Protein AF-A0A124FDP2-F1 (afdb_monomer_lite)

pLDDT: mean 82.9, std 14.27, range [47.66, 98.19]

Secondary structure (DSSP, 8-state):
-EEEEEEE-HHHHHH-STTTTSSHHHHHHHHTT-HHHHT-TTEEEEEEEE---SS--THHHHHHHHHHHH--SEEEE-GGGSSTTS-TTHHHHHHHHHHHHS--EEE-SSS-HHHHTT-S---PPPTTPPPHHHHHHHHHHHHHHHHHTT-

Structure (mmCIF, N/CA/C/O backbone):
data_AF-A0A124FDP2-F1
#
_entry.id   AF-A0A124FDP2-F1
#
loop_
_atom_site.group_PDB
_atom_site.id
_atom_site.type_symbol
_atom_site.label_atom_id
_atom_site.label_alt_id
_atom_site.label_comp_id
_atom_site.label_asym_id
_atom_site.label_entity_id
_atom_site.label_seq_id
_atom_site.pdbx_PDB_ins_code
_atom_site.Cartn_x
_atom_site.Cartn_y
_atom_site.Cartn_z
_atom_site.occupancy
_atom_site.B_iso_or_equiv
_atom_site.auth_seq_id
_atom_site.auth_comp_id
_atom_site.auth_asym_id
_atom_site.auth_atom_id
_atom_site.pdbx_PDB_model_num
ATOM 1 N N . MET A 1 1 ? -9.794 2.229 16.788 1.00 84.44 1 MET A N 1
ATOM 2 C CA . MET A 1 1 ? -8.510 2.283 16.041 1.00 84.44 1 MET A CA 1
ATOM 3 C C . MET A 1 1 ? -8.443 1.194 14.978 1.00 84.44 1 MET A C 1
ATOM 5 O O . MET A 1 1 ? -8.452 0.016 15.314 1.00 84.44 1 MET A O 1
ATOM 9 N N . VAL A 1 2 ? -8.365 1.599 13.711 1.00 94.19 2 VAL A N 1
ATOM 10 C CA . VAL A 1 2 ? -8.352 0.717 12.534 1.00 94.19 2 VAL A CA 1
ATOM 11 C C . VAL A 1 2 ? -6.910 0.459 12.092 1.00 94.19 2 VAL A C 1
ATOM 13 O O . VAL A 1 2 ? -6.159 1.403 11.857 1.00 94.19 2 VAL A O 1
ATOM 16 N N . ARG A 1 3 ? -6.499 -0.804 11.960 1.00 97.56 3 ARG A N 1
ATOM 17 C CA . ARG A 1 3 ? -5.143 -1.182 11.525 1.00 97.56 3 ARG A CA 1
ATOM 18 C C . ARG A 1 3 ? -5.035 -1.216 10.000 1.00 97.56 3 ARG A C 1
ATOM 20 O O . ARG A 1 3 ? -5.696 -2.020 9.348 1.00 97.56 3 ARG A O 1
ATOM 27 N N . VAL A 1 4 ? -4.188 -0.365 9.429 1.00 97.75 4 VAL A N 1
ATOM 28 C CA . VAL A 1 4 ? -4.034 -0.206 7.977 1.00 97.75 4 VAL A CA 1
ATOM 29 C C . VAL A 1 4 ? -2.758 -0.880 7.483 1.00 97.75 4 VAL A C 1
ATOM 31 O O . VAL A 1 4 ? -1.663 -0.605 7.982 1.00 97.75 4 VAL A O 1
ATOM 34 N N . GLY A 1 5 ? -2.900 -1.732 6.471 1.00 97.69 5 GLY A N 1
ATOM 35 C CA . GLY A 1 5 ? -1.800 -2.326 5.723 1.00 97.69 5 GLY A CA 1
ATOM 36 C C . GLY A 1 5 ? -1.664 -1.680 4.351 1.00 97.69 5 GLY A C 1
ATOM 37 O O . GLY A 1 5 ? -2.603 -1.697 3.565 1.00 97.69 5 GLY A O 1
ATOM 38 N N . ILE A 1 6 ? -0.497 -1.126 4.033 1.00 96.19 6 ILE A N 1
ATOM 39 C CA . ILE A 1 6 ? -0.243 -0.481 2.743 1.00 96.19 6 ILE A CA 1
ATOM 40 C C . ILE A 1 6 ? 0.633 -1.374 1.865 1.00 96.19 6 ILE A C 1
ATOM 42 O O . ILE A 1 6 ? 1.726 -1.773 2.269 1.00 96.19 6 ILE A O 1
ATOM 46 N N . ILE A 1 7 ? 0.191 -1.603 0.628 1.00 94.44 7 ILE A N 1
ATOM 47 C CA . ILE A 1 7 ? 0.973 -2.288 -0.406 1.00 94.44 7 ILE A CA 1
ATOM 48 C C . ILE A 1 7 ? 1.380 -1.270 -1.474 1.00 94.44 7 ILE A C 1
ATOM 50 O O . ILE A 1 7 ? 0.537 -0.683 -2.154 1.00 94.44 7 ILE A O 1
ATOM 54 N N . GLY A 1 8 ? 2.685 -1.034 -1.614 1.00 91.19 8 GLY A N 1
ATOM 55 C CA . GLY A 1 8 ? 3.260 -0.094 -2.581 1.00 91.19 8 GLY A CA 1
ATOM 56 C C . GLY A 1 8 ? 3.791 -0.762 -3.846 1.00 91.19 8 GLY A C 1
ATOM 57 O O . GLY A 1 8 ? 4.152 -1.931 -3.841 1.00 91.19 8 GLY A O 1
ATOM 58 N N . CYS A 1 9 ? 3.912 -0.028 -4.952 1.00 88.56 9 CYS A N 1
ATOM 59 C CA . CYS A 1 9 ? 4.564 -0.550 -6.156 1.00 88.56 9 CYS A CA 1
ATOM 60 C C . CYS A 1 9 ? 6.059 -0.811 -5.901 1.00 88.56 9 CYS A C 1
ATOM 62 O O . CYS A 1 9 ? 6.786 0.119 -5.555 1.00 88.56 9 CYS A O 1
ATOM 64 N N . ARG A 1 10 ? 6.542 -2.042 -6.130 1.00 87.81 10 ARG A N 1
ATOM 65 C CA . ARG A 1 10 ? 7.960 -2.419 -5.945 1.00 87.81 10 ARG A CA 1
ATOM 66 C C . ARG A 1 10 ? 8.916 -1.562 -6.765 1.00 87.81 10 ARG A C 1
ATOM 68 O O . ARG A 1 10 ? 9.983 -1.190 -6.296 1.00 87.81 10 ARG A O 1
ATOM 75 N N . HIS A 1 11 ? 8.519 -1.246 -7.994 1.00 82.50 11 HIS A N 1
ATOM 76 C CA . HIS A 1 11 ? 9.325 -0.446 -8.907 1.00 82.50 11 HIS A CA 1
ATOM 77 C C . HIS A 1 11 ? 9.580 0.959 -8.350 1.00 82.50 11 HIS A C 1
ATOM 79 O O . HIS A 1 11 ? 10.721 1.412 -8.292 1.00 82.50 11 HIS A O 1
ATOM 85 N N . TYR A 1 12 ? 8.524 1.625 -7.879 1.00 79.50 12 TYR A N 1
ATOM 86 C CA . TYR A 1 12 ? 8.655 2.921 -7.218 1.00 79.50 12 TYR A CA 1
ATOM 87 C C . TYR A 1 12 ? 9.254 2.817 -5.828 1.00 79.50 12 TYR A C 1
ATOM 89 O O . TYR A 1 12 ? 9.852 3.775 -5.357 1.00 79.50 12 TYR A O 1
ATOM 97 N N . TRP A 1 13 ? 9.126 1.665 -5.175 1.00 80.81 13 TRP A N 1
ATOM 98 C CA . TRP A 1 13 ? 9.655 1.492 -3.837 1.00 80.81 13 TRP A CA 1
ATOM 99 C C . TRP A 1 13 ? 11.159 1.770 -3.788 1.00 80.81 13 TRP A C 1
ATOM 101 O O . TRP A 1 13 ? 11.611 2.568 -2.976 1.00 80.81 13 TRP A O 1
ATOM 111 N N . TYR A 1 14 ? 11.913 1.204 -4.732 1.00 77.50 14 TYR A N 1
ATOM 112 C CA . TYR A 1 14 ? 13.364 1.399 -4.812 1.00 77.50 14 TYR A CA 1
ATOM 113 C C . TYR A 1 14 ? 13.792 2.693 -5.512 1.00 77.50 14 TYR A C 1
ATOM 115 O O . TYR A 1 14 ? 14.923 3.134 -5.347 1.00 77.50 14 TYR A O 1
ATOM 123 N N . ARG A 1 15 ? 12.905 3.325 -6.288 1.00 71.62 15 ARG A N 1
ATOM 124 C CA . ARG A 1 15 ? 13.180 4.613 -6.954 1.00 71.62 15 ARG A CA 1
ATOM 125 C C . ARG A 1 15 ? 12.847 5.822 -6.079 1.00 71.62 15 ARG A C 1
ATOM 127 O O . ARG A 1 15 ? 13.065 6.957 -6.496 1.00 71.62 15 ARG A O 1
ATOM 134 N N . GLY A 1 16 ? 12.322 5.576 -4.881 1.00 63.44 16 GLY A N 1
ATOM 135 C CA . GLY A 1 16 ? 11.620 6.577 -4.105 1.00 63.44 16 GLY A CA 1
ATOM 136 C C . GLY A 1 16 ? 10.148 6.594 -4.446 1.00 63.44 16 GLY A C 1
ATOM 137 O O . GLY A 1 16 ? 9.782 6.714 -5.620 1.00 63.44 16 GLY A O 1
ATOM 138 N N . CYS A 1 17 ? 9.299 6.557 -3.412 1.00 64.06 17 CYS A N 1
ATOM 139 C CA . CYS A 1 17 ? 7.903 6.941 -3.583 1.00 64.06 17 CYS A CA 1
ATOM 140 C C . CYS A 1 17 ? 7.903 8.280 -4.334 1.00 64.06 17 CYS A C 1
ATOM 142 O O . CYS A 1 17 ? 8.713 9.152 -3.989 1.00 64.06 17 CYS A O 1
ATOM 144 N N . PRO A 1 18 ? 7.093 8.407 -5.394 1.00 58.00 18 PRO A N 1
ATOM 145 C CA . PRO A 1 18 ? 7.121 9.547 -6.290 1.00 58.00 18 PRO A CA 1
ATOM 146 C C . PRO A 1 18 ? 7.193 10.824 -5.462 1.00 58.00 18 PRO A C 1
ATOM 148 O O . PRO A 1 18 ? 6.291 11.075 -4.674 1.00 58.00 18 PRO A O 1
ATOM 151 N N . GLY A 1 19 ? 8.316 11.538 -5.561 1.00 51.72 19 GLY A N 1
ATOM 152 C CA . GLY A 1 19 ? 8.480 12.844 -4.941 1.00 51.72 19 GLY A CA 1
ATOM 153 C C . GLY A 1 19 ? 9.773 13.125 -4.190 1.00 51.72 19 GLY A C 1
ATOM 154 O O . GLY A 1 19 ? 10.266 14.237 -4.333 1.00 51.72 19 GLY A O 1
ATOM 155 N N . PHE A 1 20 ? 10.340 12.170 -3.442 1.00 52.84 20 PHE A N 1
ATOM 156 C CA . PHE A 1 20 ? 11.433 12.502 -2.504 1.00 52.84 20 PHE A CA 1
ATOM 157 C C . PHE A 1 20 ? 12.421 11.384 -2.147 1.00 52.84 20 PHE A C 1
ATOM 159 O O . PHE A 1 20 ? 13.112 11.499 -1.141 1.00 52.84 20 PHE A O 1
ATOM 166 N N . HIS A 1 21 ? 12.509 10.284 -2.902 1.00 55.00 21 HIS A N 1
ATOM 167 C CA . HIS A 1 21 ? 13.343 9.141 -2.475 1.00 55.00 21 HIS A CA 1
ATOM 168 C C . HIS A 1 21 ? 12.928 8.547 -1.105 1.00 55.00 21 HIS A C 1
ATOM 170 O O . HIS A 1 21 ? 13.677 7.783 -0.511 1.00 55.00 21 HIS A O 1
ATOM 176 N N . SER A 1 22 ? 11.717 8.853 -0.611 1.00 57.97 22 SER A N 1
ATOM 177 C CA . SER A 1 22 ? 11.214 8.443 0.708 1.00 57.97 22 SER A CA 1
ATOM 178 C C . SER A 1 22 ? 9.730 8.062 0.660 1.00 57.97 22 SER A C 1
ATOM 180 O O . SER A 1 22 ? 8.964 8.604 -0.133 1.00 57.97 22 SER A O 1
ATOM 182 N N . HIS A 1 23 ? 9.286 7.135 1.515 1.00 67.88 23 HIS A N 1
ATOM 183 C CA . HIS A 1 23 ? 7.895 6.647 1.565 1.00 67.88 23 HIS A CA 1
ATOM 184 C C . HIS A 1 23 ? 6.917 7.579 2.303 1.00 67.88 23 HIS A C 1
ATOM 186 O O . HIS A 1 23 ? 5.942 7.120 2.894 1.00 67.88 23 HIS A O 1
ATOM 192 N N . ILE A 1 24 ? 7.149 8.893 2.270 1.00 73.31 24 ILE A N 1
ATOM 193 C CA . ILE A 1 24 ? 6.467 9.842 3.159 1.00 73.31 24 ILE A CA 1
ATOM 194 C C . ILE A 1 24 ? 5.013 10.141 2.769 1.00 73.31 24 ILE A C 1
ATOM 196 O O . ILE A 1 24 ? 4.192 10.394 3.645 1.00 73.31 24 ILE A O 1
ATOM 200 N N . LEU A 1 25 ? 4.649 10.057 1.482 1.00 82.06 25 LEU A N 1
ATOM 201 C CA . LEU A 1 25 ? 3.326 10.499 1.012 1.00 82.06 25 LEU A CA 1
ATOM 202 C C . LEU A 1 25 ? 2.148 9.729 1.629 1.00 82.06 25 LEU A C 1
ATOM 204 O O . LEU A 1 25 ? 1.084 10.307 1.817 1.00 82.06 25 LEU A O 1
ATOM 208 N N . CYS A 1 26 ? 2.317 8.446 1.958 1.00 87.19 26 CYS A N 1
ATOM 209 C CA . CYS A 1 26 ? 1.264 7.664 2.612 1.00 87.19 26 CYS A CA 1
ATOM 210 C C . CYS A 1 26 ? 1.044 8.125 4.061 1.00 87.19 26 CYS A C 1
ATOM 212 O O . CYS A 1 26 ? -0.089 8.354 4.470 1.00 87.19 26 CYS A O 1
ATOM 214 N N . PHE A 1 27 ? 2.124 8.333 4.817 1.00 88.38 27 PHE A N 1
ATOM 215 C CA . PHE A 1 27 ? 2.043 8.852 6.185 1.00 88.38 27 PHE A CA 1
ATOM 216 C C . PHE A 1 27 ? 1.522 10.290 6.209 1.00 88.38 27 PHE A C 1
ATOM 218 O O . PHE A 1 27 ? 0.669 10.628 7.023 1.00 88.38 27 PHE A O 1
ATOM 225 N N . GLN A 1 28 ? 1.971 11.117 5.264 1.00 85.75 28 GLN A N 1
ATOM 226 C CA . GLN A 1 28 ? 1.488 12.483 5.094 1.00 85.75 28 GLN A CA 1
ATOM 227 C C . GLN A 1 28 ? 0.000 12.516 4.733 1.00 85.75 28 GLN A C 1
ATOM 229 O O . GLN A 1 28 ? -0.722 13.349 5.260 1.00 85.75 28 GLN A O 1
ATOM 234 N N . ALA A 1 29 ? -0.488 11.608 3.882 1.00 88.56 29 ALA A N 1
ATOM 235 C CA . ALA A 1 29 ? -1.914 11.512 3.573 1.00 88.56 29 ALA A CA 1
ATOM 236 C C . ALA A 1 29 ? -2.755 11.210 4.821 1.00 88.56 29 ALA A C 1
ATOM 238 O O . ALA A 1 29 ? -3.808 11.816 5.001 1.00 88.56 29 ALA A O 1
ATOM 239 N N . GLN A 1 30 ? -2.272 10.331 5.703 1.00 89.44 30 GLN A N 1
ATOM 240 C CA . GLN A 1 30 ? -2.927 10.077 6.983 1.00 89.44 30 GLN A CA 1
ATOM 241 C C . GLN A 1 30 ? -2.877 11.312 7.902 1.00 89.44 30 GLN A C 1
ATOM 243 O O . GLN A 1 30 ? -3.912 11.722 8.420 1.00 89.44 30 GLN A O 1
ATOM 248 N N . GLY A 1 31 ? -1.703 11.930 8.073 1.00 88.38 31 GLY A N 1
ATOM 249 C CA . GLY A 1 31 ? -1.522 13.092 8.953 1.00 88.38 31 GLY A CA 1
ATOM 250 C C . GLY A 1 31 ? -2.268 14.350 8.490 1.00 88.38 31 GLY A C 1
ATOM 251 O O . GLY A 1 31 ? -2.865 15.045 9.301 1.00 88.38 31 GLY A O 1
ATOM 252 N N . GLU A 1 32 ? -2.290 14.620 7.182 1.00 89.19 32 GLU A N 1
ATOM 253 C CA . GLU A 1 32 ? -3.023 15.744 6.579 1.00 89.19 32 GLU A CA 1
ATOM 254 C C . GLU A 1 32 ? -4.500 15.424 6.304 1.00 89.19 32 GLU A C 1
ATOM 256 O O . GLU A 1 32 ? -5.205 16.277 5.769 1.00 89.19 32 GLU A O 1
ATOM 261 N N . GLN A 1 33 ? -4.959 14.203 6.605 1.00 90.81 33 GLN A N 1
ATOM 262 C CA . GLN A 1 33 ? -6.312 13.723 6.303 1.00 90.81 33 GLN A CA 1
ATOM 263 C C . GLN A 1 33 ? -6.700 13.904 4.820 1.00 90.81 33 GLN A C 1
ATOM 265 O O . GLN A 1 33 ? -7.793 14.355 4.478 1.00 90.81 33 GLN A O 1
ATOM 270 N N . LYS A 1 34 ? -5.791 13.536 3.908 1.00 88.56 34 LYS A N 1
ATOM 271 C CA . LYS A 1 34 ? -5.971 13.648 2.450 1.00 88.56 34 LYS A CA 1
ATOM 272 C C . LYS A 1 34 ? -6.080 12.297 1.757 1.00 88.56 34 LYS A C 1
ATOM 274 O O . LYS A 1 34 ? -5.526 11.294 2.198 1.00 88.56 34 LYS A O 1
ATOM 279 N N . GLY A 1 35 ? -6.753 12.306 0.608 1.00 90.62 35 GLY A N 1
ATOM 280 C CA . GLY A 1 35 ? -6.929 11.118 -0.225 1.00 90.62 35 GLY A CA 1
ATOM 281 C C . GLY A 1 35 ? -7.810 10.048 0.427 1.00 90.62 35 GLY A C 1
ATOM 282 O O . GLY A 1 35 ? -8.462 10.313 1.439 1.00 90.62 35 GLY A O 1
ATOM 283 N N . PRO A 1 36 ? -7.862 8.835 -0.151 1.00 93.75 36 PRO A N 1
ATOM 284 C CA . PRO A 1 36 ? -8.626 7.729 0.423 1.00 93.75 36 PRO A CA 1
ATOM 285 C C . PRO A 1 36 ? -8.161 7.343 1.833 1.00 93.75 36 PRO A C 1
ATOM 287 O O . PRO A 1 36 ? -8.998 7.088 2.694 1.00 93.75 36 PRO A O 1
ATOM 290 N N . LEU A 1 37 ? -6.848 7.359 2.095 1.00 92.56 37 LEU A N 1
ATOM 291 C CA . LEU A 1 37 ? -6.296 6.986 3.400 1.00 92.56 37 LEU A CA 1
ATOM 292 C C . LEU A 1 37 ? -6.681 7.988 4.496 1.00 92.56 37 LEU A C 1
ATOM 294 O O . LEU A 1 37 ? -7.026 7.583 5.601 1.00 92.56 37 LEU A O 1
ATOM 298 N N . GLY A 1 38 ? -6.689 9.286 4.181 1.00 89.44 38 GLY A N 1
ATOM 299 C CA . GLY A 1 38 ? -7.082 10.338 5.118 1.00 89.44 38 GLY A CA 1
ATOM 300 C C . GLY A 1 38 ? -8.549 10.296 5.561 1.00 89.44 38 GLY A C 1
ATOM 301 O O . GLY A 1 38 ? -8.900 10.925 6.555 1.00 89.44 38 GLY A O 1
ATOM 302 N N . ARG A 1 39 ? -9.411 9.534 4.869 1.00 89.88 39 ARG A N 1
ATOM 303 C CA . ARG A 1 39 ? -10.811 9.312 5.282 1.00 89.88 39 ARG A CA 1
ATOM 304 C C . ARG A 1 39 ? -10.926 8.367 6.483 1.00 89.88 39 ARG A C 1
ATOM 306 O O . ARG A 1 39 ? -11.956 8.363 7.153 1.00 89.88 39 ARG A O 1
ATOM 313 N N . LEU A 1 40 ? -9.878 7.599 6.787 1.00 90.69 40 LEU A N 1
ATOM 314 C CA . LEU A 1 40 ? -9.810 6.746 7.971 1.00 90.69 40 LEU A CA 1
ATOM 315 C C . LEU A 1 40 ? -9.358 7.570 9.187 1.00 90.69 40 LEU A C 1
ATOM 317 O O . LEU A 1 40 ? -8.182 7.562 9.543 1.00 90.69 40 LEU A O 1
ATOM 321 N N . ARG A 1 41 ? -10.294 8.275 9.841 1.00 77.44 41 ARG A N 1
ATOM 322 C CA . ARG A 1 41 ? -10.001 9.178 10.980 1.00 77.44 41 ARG A CA 1
ATOM 323 C C . ARG A 1 41 ? -9.243 8.520 12.144 1.00 77.44 41 ARG A C 1
ATOM 325 O O . ARG A 1 41 ? -8.473 9.196 12.813 1.00 77.44 41 ARG A O 1
ATOM 332 N N . GLU A 1 42 ? -9.412 7.214 12.350 1.00 86.94 42 GLU A N 1
ATOM 333 C CA . GLU A 1 42 ? -8.685 6.428 13.363 1.00 86.94 42 GLU A CA 1
ATOM 334 C C . GLU A 1 42 ? -7.779 5.343 12.755 1.00 86.94 42 GLU A C 1
ATOM 336 O O . GLU A 1 42 ? -7.486 4.326 13.396 1.00 86.94 42 GLU A O 1
ATOM 341 N N . GLY A 1 43 ? -7.390 5.510 11.490 1.00 90.31 43 GLY A N 1
ATOM 342 C CA . GLY A 1 43 ? -6.481 4.598 10.810 1.00 90.31 43 GLY A CA 1
ATOM 343 C C . GLY A 1 43 ? -5.068 4.714 11.374 1.00 90.31 43 GLY A C 1
ATOM 344 O O . GLY A 1 43 ? -4.535 5.811 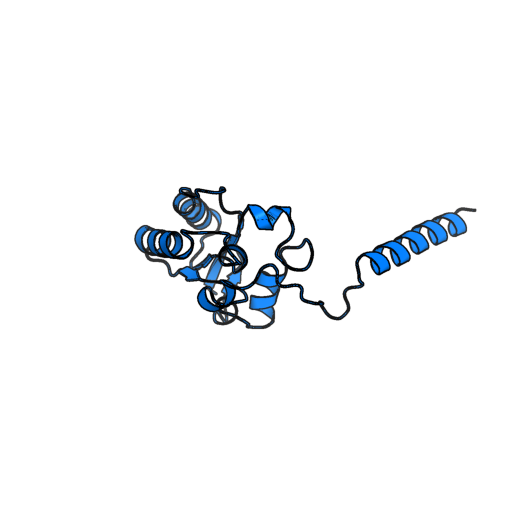11.497 1.00 90.31 43 GLY A O 1
ATOM 345 N N . ARG A 1 44 ? -4.432 3.589 11.693 1.00 94.44 44 ARG A N 1
ATOM 346 C CA . ARG A 1 44 ? -3.006 3.503 12.020 1.00 94.44 44 ARG A CA 1
ATOM 347 C C . ARG A 1 44 ? -2.328 2.601 11.004 1.00 94.44 44 ARG A C 1
ATOM 349 O O . ARG A 1 44 ? -2.665 1.424 10.929 1.00 94.44 44 ARG A O 1
ATOM 356 N N . ILE A 1 45 ? -1.354 3.125 10.263 1.00 95.12 45 ILE A N 1
ATOM 357 C CA . ILE A 1 45 ? -0.475 2.291 9.434 1.00 95.12 45 ILE A CA 1
ATOM 358 C C . ILE A 1 45 ? 0.312 1.360 10.360 1.00 95.12 45 ILE A C 1
ATOM 360 O O . ILE A 1 45 ? 1.143 1.817 11.144 1.00 95.12 45 ILE A O 1
ATOM 364 N N . VAL A 1 46 ? 0.023 0.062 10.284 1.00 97.06 46 VAL A N 1
ATOM 365 C CA . VAL A 1 46 ? 0.729 -0.988 11.039 1.00 97.06 46 VAL A CA 1
ATOM 366 C C . VAL A 1 46 ? 1.665 -1.802 10.156 1.00 97.06 46 VAL A C 1
ATOM 368 O O . VAL A 1 46 ? 2.561 -2.463 10.663 1.00 97.06 46 VAL A O 1
ATOM 371 N N . SER A 1 47 ? 1.476 -1.740 8.837 1.00 96.12 47 SER A N 1
ATOM 372 C CA . SER A 1 47 ? 2.295 -2.461 7.871 1.00 96.12 47 SER A CA 1
ATOM 373 C C . SER A 1 47 ? 2.410 -1.660 6.582 1.00 96.12 47 SER A C 1
ATOM 375 O O . SER A 1 47 ? 1.429 -1.094 6.096 1.00 96.12 47 SER A O 1
ATOM 377 N N . LEU A 1 48 ? 3.613 -1.596 6.024 1.00 94.06 48 LEU A N 1
ATOM 378 C CA . LEU A 1 48 ? 3.904 -0.930 4.760 1.00 94.06 48 LEU A CA 1
ATOM 379 C C . LEU A 1 48 ? 4.919 -1.790 4.011 1.00 94.06 48 LEU A C 1
ATOM 381 O O . LEU A 1 48 ? 6.057 -1.926 4.458 1.00 94.06 48 LEU A O 1
ATOM 385 N N . ARG A 1 49 ? 4.510 -2.388 2.891 1.00 93.44 49 ARG A N 1
ATOM 386 C CA . ARG A 1 49 ? 5.330 -3.370 2.171 1.00 93.44 49 ARG A CA 1
ATOM 387 C C . ARG A 1 49 ? 5.320 -3.136 0.659 1.00 93.44 49 ARG A C 1
ATOM 389 O O . ARG A 1 49 ? 4.312 -2.677 0.113 1.00 93.44 49 ARG A O 1
ATOM 396 N N . PRO A 1 50 ? 6.418 -3.444 -0.051 1.00 91.56 50 PRO A N 1
ATOM 397 C CA . PRO A 1 50 ? 6.410 -3.447 -1.504 1.00 91.56 50 PRO A CA 1
ATOM 398 C C . PRO A 1 50 ? 5.628 -4.653 -2.038 1.00 91.56 50 PRO A C 1
ATOM 400 O O . PRO A 1 50 ? 5.723 -5.761 -1.518 1.00 91.56 50 PRO A O 1
ATOM 403 N N . CYS A 1 51 ? 4.908 -4.444 -3.137 1.00 91.19 51 CYS A N 1
ATOM 404 C CA . CYS A 1 51 ? 4.334 -5.492 -3.971 1.00 91.19 51 CYS A CA 1
ATOM 405 C C . CYS A 1 51 ? 5.435 -6.502 -4.375 1.00 91.19 51 CYS A C 1
ATOM 407 O O . CYS A 1 51 ? 6.580 -6.096 -4.574 1.00 91.19 51 CYS A O 1
ATOM 409 N N . PRO A 1 52 ? 5.137 -7.798 -4.563 1.00 89.06 52 PRO A N 1
ATOM 410 C CA . PRO A 1 52 ? 6.153 -8.796 -4.924 1.00 89.06 52 PRO A CA 1
ATOM 411 C C . PRO A 1 52 ? 6.825 -8.595 -6.299 1.00 89.06 52 PRO A C 1
ATOM 413 O O . PRO A 1 52 ? 7.853 -9.213 -6.579 1.00 89.06 52 PRO A O 1
ATOM 416 N N . GLY A 1 53 ? 6.301 -7.707 -7.148 1.00 82.19 53 GLY A N 1
ATOM 417 C CA . GLY A 1 53 ? 6.815 -7.419 -8.494 1.00 82.19 53 GLY A CA 1
ATOM 418 C C . GLY A 1 53 ? 5.746 -7.612 -9.570 1.00 82.19 53 GLY A C 1
ATOM 419 O O . GLY A 1 53 ? 4.643 -8.042 -9.259 1.00 82.19 53 GLY A O 1
ATOM 420 N N . CYS A 1 54 ? 6.055 -7.269 -10.823 1.00 80.69 54 CYS A N 1
ATOM 421 C CA . CYS A 1 54 ? 5.175 -7.512 -11.972 1.0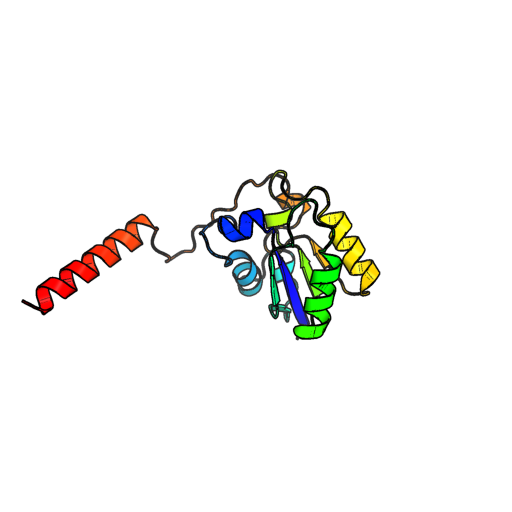0 80.69 54 CYS A CA 1
ATOM 422 C C . CYS A 1 54 ? 5.606 -8.791 -12.712 1.00 80.69 54 CYS A C 1
ATOM 424 O O . CYS A 1 54 ? 6.813 -8.984 -12.849 1.00 80.69 54 CYS A O 1
ATOM 426 N N . PRO A 1 55 ? 4.678 -9.626 -13.221 1.00 69.69 55 PRO A N 1
ATOM 427 C CA . PRO A 1 55 ? 3.218 -9.505 -13.188 1.00 69.69 55 PRO A CA 1
ATOM 428 C C . PRO A 1 55 ? 2.657 -10.026 -11.851 1.00 69.69 55 PRO A C 1
ATOM 430 O O . PRO A 1 55 ? 2.430 -11.219 -11.689 1.00 69.69 55 PRO A O 1
ATOM 433 N N . GLY A 1 56 ? 2.383 -9.124 -10.900 1.00 63.56 56 GLY A N 1
ATOM 434 C CA . GLY A 1 56 ? 2.138 -9.449 -9.491 1.00 63.56 56 GLY A CA 1
ATOM 435 C C . GLY A 1 56 ? 0.881 -10.262 -9.252 1.00 63.56 56 GLY A C 1
ATOM 436 O O . GLY A 1 56 ? -0.227 -9.754 -9.398 1.00 63.56 56 GLY A O 1
ATOM 437 N N . ASP A 1 57 ? 1.065 -11.533 -8.962 1.00 73.31 57 ASP A N 1
ATOM 438 C CA . ASP A 1 57 ? 0.065 -12.508 -8.539 1.00 73.31 57 ASP A CA 1
ATOM 439 C C . ASP A 1 57 ? 0.105 -12.700 -7.020 1.00 73.31 57 ASP A C 1
ATOM 441 O O . ASP A 1 57 ? -0.946 -12.792 -6.398 1.00 73.31 57 ASP A O 1
ATOM 445 N N . ARG A 1 58 ? 1.294 -12.587 -6.416 1.00 89.50 58 ARG A N 1
ATOM 446 C CA . ARG A 1 58 ? 1.519 -12.827 -4.983 1.00 89.50 58 ARG A CA 1
ATOM 447 C C . ARG A 1 58 ? 1.008 -11.753 -4.005 1.00 89.50 58 ARG A C 1
ATOM 449 O O . ARG A 1 58 ? 1.452 -11.672 -2.858 1.00 89.50 58 ARG A O 1
ATOM 456 N N . MET A 1 59 ? 0.160 -10.829 -4.465 1.00 92.75 59 MET A N 1
ATOM 457 C CA . MET A 1 59 ? -0.323 -9.726 -3.620 1.00 92.75 59 MET A CA 1
ATOM 458 C C . MET A 1 59 ? -1.332 -10.213 -2.572 1.00 92.75 59 MET A C 1
ATOM 460 O O . MET A 1 59 ? -1.401 -9.639 -1.489 1.00 92.75 59 MET A O 1
ATOM 464 N N . VAL A 1 60 ? -2.073 -11.282 -2.876 1.00 94.62 60 VAL A N 1
ATOM 465 C CA . VAL A 1 60 ? -3.025 -11.899 -1.943 1.00 94.62 60 VAL A CA 1
ATOM 466 C C . VAL A 1 60 ? -2.274 -12.596 -0.807 1.00 94.62 60 VAL A C 1
ATOM 468 O O . VAL A 1 60 ? -2.616 -12.417 0.354 1.00 94.62 60 VAL A O 1
ATOM 471 N N . GLU A 1 61 ? -1.188 -13.299 -1.111 1.00 95.81 61 GLU A N 1
ATOM 472 C CA . GLU A 1 61 ? -0.305 -13.955 -0.145 1.00 95.81 61 GLU A CA 1
ATOM 473 C C . GLU A 1 61 ? 0.425 -12.927 0.723 1.00 95.81 61 GLU A C 1
ATOM 475 O O . GLU A 1 61 ? 0.537 -13.100 1.935 1.00 95.81 61 GLU A O 1
ATOM 480 N N . LEU A 1 62 ? 0.871 -11.814 0.127 1.00 96.44 62 LEU A N 1
ATOM 481 C CA . LEU A 1 62 ? 1.412 -10.687 0.887 1.00 96.44 62 LEU A CA 1
ATOM 482 C C . LEU A 1 62 ? 0.366 -10.116 1.858 1.00 96.44 62 LEU A C 1
ATOM 484 O O . LEU A 1 62 ? 0.695 -9.839 3.010 1.00 96.44 62 LEU A O 1
ATOM 488 N N . ALA A 1 63 ? -0.882 -9.953 1.411 1.00 97.06 63 ALA A N 1
ATOM 489 C CA . ALA A 1 63 ? -1.977 -9.494 2.258 1.00 97.06 63 ALA A CA 1
ATOM 490 C C . ALA A 1 63 ? -2.302 -10.499 3.379 1.00 97.06 63 ALA A C 1
ATOM 492 O O . ALA A 1 63 ? -2.508 -10.074 4.514 1.00 97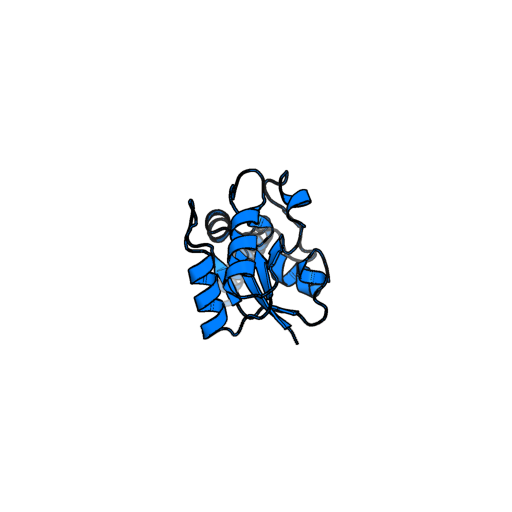.06 63 ALA A O 1
ATOM 493 N N . ALA A 1 64 ? -2.255 -11.808 3.105 1.00 97.75 64 ALA A N 1
ATOM 494 C CA . ALA A 1 64 ? -2.401 -12.854 4.119 1.00 97.75 64 ALA A CA 1
ATOM 495 C C . ALA A 1 64 ? -1.313 -12.755 5.201 1.00 97.75 64 ALA A C 1
ATOM 497 O O . ALA A 1 64 ? -1.618 -12.813 6.389 1.00 97.75 64 ALA A O 1
ATOM 498 N N . ASP A 1 65 ? -0.051 -12.549 4.810 1.00 98.06 65 ASP A N 1
ATOM 499 C CA . ASP A 1 65 ? 1.049 -12.397 5.769 1.00 98.06 65 ASP A CA 1
ATOM 500 C C . ASP A 1 65 ? 0.912 -11.115 6.608 1.00 98.06 65 ASP A C 1
ATOM 502 O O . ASP A 1 65 ? 1.116 -11.135 7.822 1.00 98.06 65 ASP A O 1
ATOM 506 N N . MET A 1 66 ? 0.499 -10.005 5.988 1.00 98.19 66 MET A N 1
ATOM 507 C CA . MET A 1 66 ? 0.203 -8.755 6.699 1.00 98.19 66 MET A CA 1
ATOM 508 C C . MET A 1 66 ? -0.975 -8.915 7.673 1.00 98.19 66 MET A C 1
ATOM 510 O O . MET A 1 66 ? -0.940 -8.372 8.776 1.00 98.19 66 MET A O 1
ATOM 514 N N . LEU A 1 67 ? -2.008 -9.673 7.301 1.00 97.69 67 LEU A N 1
ATOM 515 C CA . LEU A 1 67 ? -3.125 -10.000 8.184 1.00 97.69 67 LEU A CA 1
ATOM 516 C C . LEU A 1 67 ? -2.656 -10.844 9.376 1.00 97.69 67 LEU A C 1
ATOM 518 O O . LEU A 1 67 ? -2.955 -10.500 10.515 1.00 97.69 67 LEU A O 1
ATOM 522 N N . ALA A 1 68 ? -1.881 -11.901 9.128 1.00 97.81 68 ALA A N 1
ATOM 523 C CA . ALA A 1 68 ? -1.431 -12.828 10.162 1.00 97.81 68 ALA A CA 1
ATOM 524 C C . ALA A 1 68 ? -0.434 -12.204 11.154 1.00 97.81 68 ALA A C 1
ATOM 526 O O . ALA A 1 68 ? -0.485 -12.501 12.345 1.00 97.81 68 ALA A O 1
ATOM 527 N N . ARG A 1 69 ? 0.484 -11.352 10.678 1.00 97.62 69 ARG A N 1
ATOM 528 C CA . ARG A 1 69 ? 1.564 -10.787 11.510 1.00 97.62 69 ARG A CA 1
ATOM 529 C C . ARG A 1 69 ? 1.231 -9.423 12.092 1.00 97.62 69 ARG A C 1
ATOM 531 O O . ARG A 1 69 ? 1.547 -9.151 13.248 1.00 97.62 69 ARG A O 1
ATOM 538 N N . ASP A 1 70 ? 0.599 -8.574 11.288 1.00 97.88 70 ASP A N 1
ATOM 539 C CA . ASP A 1 70 ? 0.402 -7.161 11.614 1.00 97.88 70 ASP A CA 1
ATOM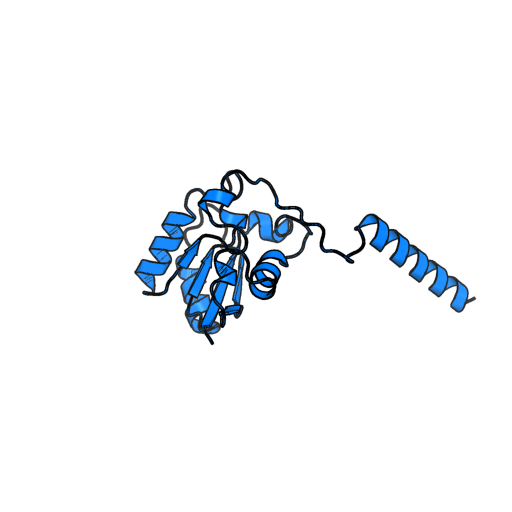 540 C C . ASP A 1 70 ? -1.061 -6.868 12.021 1.00 97.88 70 ASP A C 1
ATOM 542 O O . ASP A 1 70 ? -1.377 -5.778 12.515 1.00 97.88 70 ASP A O 1
ATOM 546 N N . TYR A 1 71 ? -1.951 -7.867 11.903 1.00 97.25 71 TYR A N 1
ATOM 547 C CA . TYR A 1 71 ? -3.385 -7.800 12.213 1.00 97.25 71 TYR A CA 1
ATOM 548 C C . TYR A 1 71 ? -4.089 -6.674 11.446 1.00 97.25 71 TYR A C 1
ATOM 550 O O . TYR A 1 71 ? -4.822 -5.862 12.016 1.00 97.25 71 TYR A O 1
ATOM 558 N N . VAL A 1 72 ? -3.810 -6.576 10.147 1.00 98.06 72 VAL A N 1
ATOM 559 C CA . VAL A 1 72 ? -4.421 -5.577 9.262 1.00 98.06 72 VAL A CA 1
ATOM 560 C C . VAL A 1 72 ? -5.941 -5.758 9.198 1.00 98.06 72 VAL A C 1
ATOM 562 O O . VAL A 1 72 ? -6.439 -6.868 9.080 1.00 98.06 72 VAL A O 1
ATOM 565 N N . GLN A 1 73 ? -6.676 -4.648 9.248 1.00 97.75 73 GLN A N 1
ATOM 566 C CA . GLN A 1 73 ? -8.140 -4.594 9.149 1.00 97.75 73 GLN A CA 1
ATOM 567 C C . GLN A 1 73 ? -8.615 -3.873 7.881 1.00 97.75 73 GLN A C 1
ATOM 569 O O . GLN A 1 73 ? -9.748 -4.059 7.451 1.00 97.75 73 GLN A O 1
ATOM 574 N N . VAL A 1 74 ? -7.760 -3.037 7.285 1.00 97.56 74 VAL A N 1
ATOM 575 C CA . VAL A 1 74 ? -8.013 -2.354 6.011 1.00 97.56 74 VAL A CA 1
ATOM 576 C C . VAL A 1 74 ? -6.736 -2.374 5.192 1.00 97.56 74 VAL A C 1
ATOM 578 O O . VAL A 1 74 ? -5.676 -1.968 5.676 1.00 97.56 74 VAL A O 1
ATOM 581 N N . PHE A 1 75 ? -6.829 -2.795 3.939 1.00 97.94 75 PHE A N 1
ATOM 582 C CA . PHE A 1 75 ? -5.707 -2.699 3.015 1.00 97.94 75 PHE A CA 1
ATOM 583 C C . PHE A 1 75 ? -5.790 -1.401 2.218 1.00 97.94 75 PHE A C 1
ATOM 585 O O . PHE A 1 75 ? -6.871 -0.926 1.886 1.00 97.94 75 PHE A O 1
ATOM 592 N N . ALA A 1 76 ? -4.646 -0.827 1.870 1.00 96.69 76 ALA A N 1
ATOM 593 C CA . ALA A 1 76 ? -4.564 0.275 0.927 1.00 96.69 76 ALA A CA 1
ATOM 594 C C . ALA A 1 76 ? -3.525 -0.039 -0.148 1.00 96.69 76 ALA A C 1
ATOM 596 O O . ALA A 1 76 ? -2.329 -0.173 0.125 1.00 96.69 76 ALA A O 1
ATOM 597 N N . LEU A 1 77 ? -3.983 -0.116 -1.393 1.00 95.06 77 LEU A N 1
ATOM 598 C CA . LEU A 1 77 ? -3.104 -0.155 -2.551 1.00 95.06 77 LEU A CA 1
ATOM 599 C C . LEU A 1 77 ? -2.602 1.264 -2.799 1.00 95.06 77 LEU A C 1
ATOM 601 O O . LEU A 1 77 ? -3.377 2.170 -3.103 1.00 95.06 77 LEU A O 1
ATOM 605 N N . ALA A 1 78 ? -1.302 1.487 -2.613 1.00 93.19 78 ALA A N 1
ATOM 606 C CA . ALA A 1 78 ? -0.737 2.828 -2.636 1.00 93.19 78 ALA A CA 1
ATOM 607 C C . ALA A 1 78 ? -0.926 3.511 -3.994 1.00 93.19 78 ALA A C 1
ATOM 609 O O . ALA A 1 78 ? -0.845 2.878 -5.044 1.00 93.19 78 ALA A O 1
ATOM 610 N N . SER A 1 79 ? -1.075 4.839 -3.974 1.00 91.06 79 SER A N 1
ATOM 611 C CA . SER A 1 79 ? -1.303 5.654 -5.186 1.00 91.06 79 SER A CA 1
ATOM 612 C C . SER A 1 79 ? -0.261 5.408 -6.292 1.00 91.06 79 SER A C 1
ATOM 614 O O . SER A 1 79 ? -0.583 5.482 -7.471 1.00 91.06 79 SER A O 1
ATOM 616 N N . CYS A 1 80 ? 0.979 5.060 -5.922 1.00 88.19 80 CYS A N 1
ATOM 617 C CA . CYS A 1 80 ? 2.055 4.760 -6.869 1.00 88.19 80 CYS A CA 1
ATOM 618 C C . CYS A 1 80 ? 1.820 3.497 -7.720 1.00 88.19 80 CYS A C 1
ATOM 620 O O . CYS A 1 80 ? 2.495 3.330 -8.730 1.00 88.19 80 CYS A O 1
ATOM 622 N N . LEU A 1 81 ? 0.885 2.614 -7.354 1.00 89.62 81 LEU A N 1
ATOM 623 C CA . LEU A 1 81 ? 0.459 1.500 -8.213 1.00 89.62 81 LEU A CA 1
ATOM 624 C C . LEU A 1 81 ? -0.317 1.981 -9.444 1.00 89.62 81 LEU A C 1
ATOM 626 O O . LEU A 1 81 ? -0.316 1.295 -10.462 1.00 89.62 81 LEU A O 1
ATOM 630 N N . PHE A 1 82 ? -0.945 3.152 -9.354 1.00 89.44 82 PHE A N 1
ATOM 631 C CA . PHE A 1 82 ? -1.865 3.675 -10.360 1.00 89.44 82 PHE A CA 1
ATOM 632 C C . PHE A 1 82 ? -1.257 4.803 -11.197 1.00 89.44 82 PHE A C 1
ATOM 634 O O . PHE A 1 82 ? -1.920 5.324 -12.074 1.00 89.44 82 PHE A O 1
ATOM 641 N N . PHE A 1 83 ? -0.006 5.189 -10.956 1.00 86.25 83 PHE A N 1
ATOM 642 C CA . PHE A 1 83 ? 0.697 6.172 -11.785 1.00 86.25 83 PHE A CA 1
ATOM 643 C C . PHE A 1 83 ? 0.970 5.622 -13.188 1.00 86.25 83 PHE A C 1
ATOM 645 O O . PHE A 1 83 ? 1.092 4.407 -13.354 1.00 86.25 83 PHE A O 1
ATOM 652 N N . ALA A 1 84 ? 1.025 6.524 -14.174 1.00 70.19 84 ALA A N 1
ATOM 653 C CA . ALA A 1 84 ? 0.984 6.278 -15.615 1.00 70.19 84 ALA A CA 1
ATOM 654 C C . ALA A 1 84 ? 1.688 4.976 -16.036 1.00 70.19 84 ALA A C 1
ATOM 656 O O . ALA A 1 84 ? 2.899 4.946 -16.254 1.00 70.19 84 ALA A O 1
ATOM 657 N N . GLY A 1 85 ? 0.889 3.906 -16.151 1.00 62.34 85 GLY A N 1
ATOM 658 C CA . GLY A 1 85 ? 1.270 2.609 -16.714 1.00 62.34 85 GLY A CA 1
ATOM 659 C C . GLY A 1 85 ? 1.783 1.531 -15.748 1.00 62.34 85 GLY A C 1
ATOM 660 O O . GLY A 1 85 ? 2.214 0.484 -16.225 1.00 62.34 85 GLY A O 1
ATOM 661 N N . HIS A 1 86 ? 1.773 1.721 -14.422 1.00 71.94 86 HIS A N 1
ATOM 662 C CA . HIS A 1 86 ? 2.567 0.836 -13.553 1.00 71.94 86 HIS A CA 1
ATOM 663 C C . HIS A 1 86 ? 1.924 -0.473 -13.085 1.00 71.94 86 HIS A C 1
ATOM 665 O O . HIS A 1 86 ? 2.652 -1.455 -12.920 1.00 71.94 86 HIS A O 1
ATOM 671 N N . CYS A 1 87 ? 0.610 -0.540 -12.868 1.00 86.19 87 CYS A N 1
ATOM 672 C CA . CYS A 1 87 ? -0.033 -1.799 -12.493 1.00 86.19 87 CYS A CA 1
ATOM 673 C C . CYS A 1 87 ? -1.304 -2.049 -13.313 1.00 86.19 87 CYS A C 1
ATOM 675 O O . CYS A 1 87 ? -2.366 -1.547 -12.948 1.00 86.19 87 CYS A O 1
ATOM 677 N N . PRO A 1 88 ? -1.249 -2.891 -14.364 1.00 85.56 88 PRO A N 1
ATOM 678 C CA . PRO A 1 88 ? -2.426 -3.200 -15.182 1.00 85.56 88 PRO A CA 1
ATOM 679 C C . PRO A 1 88 ? -3.501 -3.988 -14.417 1.00 85.56 88 PRO A C 1
ATOM 681 O O . PRO A 1 88 ? -4.613 -4.151 -14.901 1.00 85.56 88 PRO A O 1
ATOM 684 N N . ARG A 1 89 ? -3.172 -4.504 -13.224 1.00 88.88 89 ARG A N 1
ATOM 685 C CA . ARG A 1 89 ? -4.057 -5.345 -12.408 1.00 88.88 89 ARG A CA 1
ATOM 686 C C . ARG A 1 89 ? -4.338 -4.763 -11.026 1.00 88.88 89 ARG A C 1
ATOM 688 O O . ARG A 1 89 ? -4.851 -5.486 -10.186 1.00 88.88 89 ARG A O 1
ATOM 695 N N . GLY A 1 90 ? -4.000 -3.497 -10.764 1.00 89.94 90 GLY A N 1
ATOM 696 C CA . GLY A 1 90 ? -4.115 -2.908 -9.424 1.00 89.94 90 GLY A CA 1
ATOM 697 C C . GLY A 1 90 ? -5.526 -3.037 -8.844 1.00 89.94 90 GLY A C 1
ATOM 698 O O . GLY A 1 90 ? -5.702 -3.573 -7.755 1.00 89.94 90 GLY A O 1
ATOM 699 N N . GLU A 1 91 ? -6.541 -2.643 -9.614 1.00 91.56 91 GLU A N 1
ATOM 700 C CA . GLU A 1 91 ? -7.945 -2.757 -9.197 1.00 91.56 91 GLU A CA 1
ATOM 701 C C . GLU A 1 91 ? -8.398 -4.212 -9.048 1.00 91.56 91 GLU A C 1
ATOM 703 O O . GLU A 1 91 ? -9.054 -4.569 -8.072 1.00 91.56 91 GLU A O 1
ATOM 708 N N . GLN A 1 92 ? -8.020 -5.074 -9.999 1.00 92.94 92 GLN A N 1
ATOM 709 C CA . GLN A 1 92 ? -8.367 -6.495 -9.965 1.00 92.94 92 GLN A CA 1
ATOM 710 C C . GLN A 1 92 ? -7.764 -7.190 -8.737 1.00 92.94 92 GLN A C 1
ATOM 712 O O . GLN A 1 92 ? -8.429 -8.004 -8.103 1.00 92.94 92 GLN A O 1
ATOM 717 N N . LEU A 1 93 ? -6.513 -6.877 -8.393 1.00 93.00 93 LEU A N 1
ATOM 718 C CA . LEU A 1 93 ? -5.843 -7.402 -7.206 1.00 93.00 93 LEU A CA 1
ATOM 719 C C . LEU A 1 93 ? -6.505 -6.894 -5.926 1.00 93.00 93 LEU A C 1
ATOM 721 O O . LEU A 1 93 ? -6.671 -7.681 -5.001 1.00 93.00 93 LEU A O 1
ATOM 725 N N . GLY A 1 94 ? -6.948 -5.633 -5.899 1.00 94.88 94 GLY A N 1
ATOM 726 C CA . GLY A 1 94 ? -7.753 -5.106 -4.798 1.00 94.88 94 GLY A CA 1
ATOM 727 C C . GLY A 1 94 ? -9.015 -5.938 -4.579 1.00 94.88 94 GLY A C 1
ATOM 728 O O . GLY A 1 94 ? -9.190 -6.498 -3.503 1.00 94.88 94 GLY A O 1
ATOM 729 N N . LYS A 1 95 ? -9.810 -6.154 -5.633 1.00 96.06 95 LYS A N 1
ATOM 730 C CA . LYS A 1 95 ? -11.015 -7.002 -5.568 1.00 96.06 95 LYS A CA 1
ATOM 731 C C . LYS A 1 95 ? -10.713 -8.437 -5.124 1.00 96.06 95 LYS A C 1
ATOM 733 O O . LYS A 1 95 ? -11.493 -9.029 -4.387 1.00 96.06 95 LYS A O 1
ATOM 738 N N . LYS A 1 96 ? -9.580 -9.009 -5.552 1.00 95.81 96 LYS A N 1
ATOM 739 C CA . LYS A 1 96 ? -9.149 -10.349 -5.113 1.00 95.81 96 LYS A CA 1
ATOM 740 C C . LYS A 1 96 ? -8.823 -10.395 -3.619 1.00 95.81 96 LYS A C 1
ATOM 742 O O . LYS A 1 96 ? -9.174 -11.372 -2.973 1.00 95.81 96 LYS A O 1
ATOM 747 N N . ILE A 1 97 ? -8.174 -9.365 -3.077 1.00 96.81 97 ILE A N 1
ATOM 748 C CA . ILE A 1 97 ? -7.885 -9.256 -1.638 1.00 96.81 97 ILE A CA 1
ATOM 749 C C . ILE A 1 97 ? -9.192 -9.105 -0.848 1.00 96.81 97 ILE A C 1
ATOM 751 O O . ILE A 1 97 ? -9.375 -9.807 0.143 1.00 96.81 97 ILE A O 1
ATOM 755 N N . GLU A 1 98 ? -10.120 -8.257 -1.309 1.00 97.75 98 GLU A N 1
ATOM 756 C CA . GLU A 1 98 ? -11.443 -8.112 -0.680 1.00 97.75 98 GLU A CA 1
ATOM 757 C C . GLU A 1 98 ? -12.191 -9.447 -0.653 1.00 97.75 98 GLU A C 1
ATOM 759 O O . GLU A 1 98 ? -12.667 -9.865 0.399 1.00 97.75 98 GLU A O 1
ATOM 764 N N . ALA A 1 99 ? -12.231 -10.154 -1.786 1.00 97.81 99 ALA A N 1
ATOM 765 C CA . ALA A 1 99 ? -12.884 -11.456 -1.890 1.00 97.81 99 ALA A CA 1
ATOM 766 C C . ALA A 1 99 ? -12.222 -12.533 -1.014 1.00 97.81 99 ALA A C 1
ATOM 768 O O . ALA A 1 99 ? -12.918 -13.385 -0.470 1.00 97.81 99 ALA A O 1
ATOM 769 N N . ALA A 1 100 ? -10.893 -12.506 -0.871 1.00 97.31 100 ALA A N 1
ATOM 770 C CA . ALA A 1 100 ? -10.154 -13.504 -0.102 1.00 97.31 100 ALA A CA 1
ATOM 771 C C . ALA A 1 100 ? -10.313 -13.344 1.418 1.00 97.31 100 ALA A C 1
ATOM 773 O O . ALA A 1 100 ? -10.319 -14.346 2.129 1.00 97.31 100 ALA A O 1
ATOM 774 N N . PHE A 1 101 ? -10.420 -12.110 1.923 1.00 97.62 101 PHE A N 1
ATOM 775 C CA . PHE A 1 101 ? -10.374 -11.846 3.370 1.00 97.62 101 PHE A CA 1
ATOM 776 C C . PHE A 1 101 ? -11.631 -11.180 3.938 1.00 97.62 101 PHE A C 1
ATOM 778 O O . PHE A 1 101 ? -11.734 -11.041 5.153 1.00 97.62 101 PHE A O 1
ATOM 785 N N . GLY A 1 102 ? -12.571 -10.733 3.098 1.00 97.75 102 GLY A N 1
ATOM 786 C CA . GLY A 1 102 ? -13.750 -9.983 3.546 1.00 97.75 102 GLY A CA 1
ATOM 787 C C . GLY A 1 102 ? -13.414 -8.623 4.171 1.00 97.75 102 GLY A C 1
ATOM 788 O O . GLY A 1 102 ? -14.226 -8.064 4.905 1.00 97.75 102 GLY A O 1
ATOM 789 N N . LEU A 1 103 ? -12.210 -8.100 3.914 1.00 97.12 103 LEU A N 1
ATOM 790 C CA . LEU A 1 103 ? -11.720 -6.826 4.438 1.00 97.12 103 LEU A CA 1
ATOM 791 C C . LEU A 1 103 ? -11.696 -5.769 3.328 1.00 97.12 103 LEU A C 1
ATOM 793 O O . LEU A 1 103 ? -11.332 -6.096 2.199 1.00 97.12 103 LEU A O 1
ATOM 797 N N . PRO A 1 104 ? -12.023 -4.503 3.633 1.00 96.81 104 PRO A N 1
ATOM 798 C CA . PRO A 1 104 ? -12.061 -3.443 2.632 1.00 96.81 104 PRO A CA 1
ATOM 799 C C . PRO A 1 104 ? -10.666 -3.129 2.075 1.00 96.81 104 PRO A C 1
ATOM 801 O O . PRO A 1 104 ? -9.668 -3.105 2.811 1.00 96.81 104 PRO A O 1
ATOM 804 N N . VAL A 1 105 ? -10.612 -2.808 0.779 1.00 97.69 105 VAL A N 1
ATOM 805 C CA . VAL A 1 105 ? -9.394 -2.355 0.102 1.00 97.69 105 VAL A CA 1
ATOM 806 C C . VAL A 1 105 ? -9.577 -0.939 -0.440 1.00 97.69 105 VAL A C 1
ATOM 808 O O . VAL A 1 105 ? -10.396 -0.664 -1.311 1.00 97.69 105 VAL A O 1
ATOM 811 N N . LEU A 1 106 ? -8.738 -0.018 0.026 1.00 96.69 106 LEU A N 1
ATOM 812 C CA . LEU A 1 106 ? -8.642 1.328 -0.525 1.00 96.69 106 LEU A CA 1
ATOM 813 C C . LEU A 1 106 ? -7.775 1.327 -1.787 1.00 96.69 106 LEU A C 1
ATOM 815 O O . LEU A 1 106 ? -6.631 0.865 -1.776 1.00 96.69 106 LEU A O 1
ATOM 819 N N . LEU A 1 107 ? -8.298 1.909 -2.866 1.00 94.94 107 LEU A N 1
ATOM 820 C CA . LEU A 1 107 ? -7.555 2.131 -4.103 1.00 94.94 107 LEU A CA 1
ATOM 821 C C . LEU A 1 107 ? -6.976 3.547 -4.116 1.00 94.94 107 LEU A C 1
ATOM 823 O O . LEU A 1 107 ? -7.678 4.537 -4.340 1.00 94.94 107 LEU A O 1
ATOM 827 N N . GLY A 1 108 ? -5.672 3.632 -3.870 1.00 92.25 108 GLY A N 1
ATOM 828 C CA . GLY A 1 108 ? -4.969 4.886 -3.660 1.00 92.25 108 GLY A CA 1
ATOM 829 C C . GLY A 1 108 ? -4.829 5.236 -2.178 1.00 92.25 108 GLY A C 1
ATOM 830 O O . GLY A 1 108 ? -5.636 4.854 -1.336 1.00 92.25 108 GLY A O 1
ATOM 831 N N . THR A 1 109 ? -3.777 5.983 -1.844 1.00 92.44 109 THR A N 1
ATOM 832 C CA . THR A 1 109 ? -3.480 6.418 -0.465 1.00 92.44 109 THR A CA 1
ATOM 833 C C . THR A 1 109 ? -3.618 7.929 -0.326 1.00 92.44 109 THR A C 1
ATOM 835 O O . THR A 1 109 ? -4.456 8.413 0.425 1.00 92.44 109 THR A O 1
ATOM 838 N N . TYR A 1 110 ? -2.829 8.665 -1.105 1.00 88.38 110 TYR A N 1
ATOM 839 C CA . TYR A 1 110 ? -2.821 10.125 -1.195 1.00 88.38 110 TYR A CA 1
ATOM 840 C C . TYR A 1 110 ? -3.714 10.638 -2.339 1.00 88.38 110 TYR A C 1
ATOM 842 O O . TYR A 1 110 ? -4.393 11.651 -2.190 1.00 88.38 110 TYR A O 1
ATOM 850 N N . VAL A 1 111 ? -3.752 9.922 -3.466 1.00 89.44 111 VAL A N 1
ATOM 851 C CA . VAL A 1 111 ? -4.640 10.196 -4.608 1.00 89.44 111 VAL A CA 1
ATOM 852 C C . VAL A 1 111 ? -5.492 8.957 -4.845 1.00 89.44 111 VAL A C 1
ATOM 854 O O . VAL A 1 111 ? -4.978 7.850 -4.709 1.00 89.44 111 VAL A O 1
ATOM 857 N N . ALA A 1 112 ? -6.767 9.135 -5.189 1.00 91.12 112 ALA A N 1
ATOM 858 C CA . ALA A 1 112 ? -7.618 8.035 -5.638 1.00 91.12 112 ALA A CA 1
ATOM 859 C C . ALA A 1 112 ? -7.091 7.433 -6.957 1.00 91.12 112 ALA A C 1
ATOM 861 O O . ALA A 1 112 ? -6.444 8.131 -7.741 1.00 91.12 112 ALA A O 1
ATOM 862 N N . ALA A 1 113 ? -7.319 6.136 -7.171 1.00 89.75 113 ALA A N 1
ATOM 863 C CA . ALA A 1 113 ? -6.756 5.398 -8.306 1.00 89.75 113 ALA A CA 1
ATOM 864 C C . ALA A 1 113 ? -7.109 5.999 -9.681 1.00 89.75 113 ALA A C 1
ATOM 866 O O . ALA A 1 113 ? -6.223 6.167 -10.518 1.00 89.75 113 ALA A O 1
ATOM 867 N N . ASP A 1 114 ? -8.362 6.412 -9.871 1.00 89.56 114 ASP A N 1
ATOM 868 C CA . ASP A 1 114 ? -8.872 7.084 -11.075 1.00 89.56 114 ASP A CA 1
ATOM 869 C C . ASP A 1 114 ? -8.092 8.367 -11.409 1.00 89.56 114 ASP A C 1
ATOM 871 O O . ASP A 1 114 ? -7.719 8.616 -12.553 1.00 89.56 114 ASP A O 1
ATOM 875 N N . LYS A 1 115 ? -7.767 9.161 -10.386 1.00 89.56 115 LYS A N 1
ATOM 876 C CA . LYS A 1 115 ? -6.996 10.406 -10.518 1.00 89.56 115 LYS A CA 1
ATOM 877 C C . LYS A 1 115 ? -5.493 10.168 -10.654 1.00 89.56 115 LYS A C 1
ATOM 879 O O . LYS A 1 115 ? -4.766 11.041 -11.125 1.00 89.56 115 LYS A O 1
ATOM 884 N N . ALA A 1 116 ? -5.008 9.014 -10.211 1.00 86.62 116 ALA A N 1
ATOM 885 C CA . ALA A 1 116 ? -3.600 8.651 -10.248 1.00 86.62 116 ALA A CA 1
ATOM 886 C C . ALA A 1 116 ? -3.147 8.169 -11.641 1.00 86.62 116 ALA A C 1
ATOM 888 O O . ALA A 1 116 ? -1.990 8.405 -11.991 1.00 86.62 116 ALA A O 1
ATOM 889 N N . ALA A 1 117 ? -4.055 7.599 -12.446 1.00 83.62 117 ALA A N 1
ATOM 890 C CA . ALA A 1 117 ? -3.807 7.028 -13.780 1.00 83.62 117 ALA A CA 1
ATOM 891 C C . ALA A 1 117 ? -2.916 7.877 -14.712 1.00 83.62 117 ALA A C 1
ATOM 893 O O . ALA A 1 117 ? -2.076 7.334 -15.426 1.00 83.62 117 ALA A O 1
ATOM 894 N N . GLY A 1 118 ? -3.059 9.206 -14.700 1.00 82.06 118 GLY A N 1
ATOM 895 C CA . GLY A 1 118 ? -2.290 10.114 -15.565 1.00 82.06 118 GLY A CA 1
ATOM 896 C C . GLY A 1 118 ? -0.983 10.655 -14.969 1.00 82.06 118 GLY A C 1
ATOM 897 O O . GLY A 1 118 ? -0.234 11.354 -15.651 1.00 82.06 118 GLY A O 1
ATOM 898 N N . LEU A 1 119 ? -0.683 10.378 -13.698 1.00 81.25 119 LEU A N 1
ATOM 899 C CA . LEU A 1 119 ? 0.451 10.980 -12.991 1.00 81.25 119 LEU A CA 1
ATOM 900 C C . LEU A 1 119 ? 1.714 10.135 -13.181 1.00 81.25 119 LEU A C 1
ATOM 902 O O . LEU A 1 119 ? 1.674 8.934 -12.979 1.00 81.25 119 LEU A O 1
ATOM 906 N N . ARG A 1 120 ? 2.863 10.734 -13.520 1.00 72.81 120 ARG A N 1
ATOM 907 C CA . ARG A 1 120 ? 4.147 10.001 -13.661 1.00 72.81 120 ARG A CA 1
ATOM 908 C C . ARG A 1 120 ? 4.936 9.918 -12.355 1.00 72.81 120 ARG A C 1
ATOM 910 O O . ARG A 1 120 ? 5.536 8.896 -12.028 1.00 72.81 120 ARG A O 1
ATOM 917 N N . SER A 1 121 ? 4.939 11.016 -11.606 1.00 70.81 121 SER A N 1
ATOM 918 C CA . SER A 1 121 ? 5.484 11.106 -10.255 1.00 70.81 121 SER A CA 1
ATOM 919 C C . SER A 1 121 ? 4.971 12.379 -9.591 1.00 70.81 121 SER A C 1
ATOM 921 O O . SER A 1 121 ? 5.152 13.468 -10.129 1.00 70.81 121 SER A O 1
ATOM 923 N N . VAL A 1 122 ? 4.372 12.260 -8.412 1.00 69.44 122 VAL A N 1
ATOM 924 C CA . VAL A 1 122 ? 4.010 13.400 -7.566 1.00 69.44 122 VAL A CA 1
ATOM 925 C C . VAL A 1 122 ? 5.260 13.921 -6.862 1.00 69.44 122 VAL A C 1
ATOM 927 O O . VAL A 1 122 ? 5.647 13.397 -5.833 1.00 69.44 122 VAL A O 1
ATOM 930 N N . ARG A 1 123 ? 5.902 14.970 -7.374 1.00 66.25 123 ARG A N 1
ATOM 931 C CA . ARG A 1 123 ? 6.869 15.735 -6.571 1.00 66.25 123 ARG A CA 1
ATOM 932 C C . ARG A 1 123 ? 6.110 16.777 -5.770 1.00 66.25 123 ARG A C 1
ATOM 934 O O . ARG A 1 123 ? 5.639 17.759 -6.329 1.00 66.25 123 ARG A O 1
ATOM 941 N N . ARG A 1 124 ? 5.954 16.544 -4.467 1.00 60.03 124 ARG A N 1
ATOM 942 C CA . ARG A 1 124 ? 5.624 17.635 -3.546 1.00 60.03 124 ARG A CA 1
ATOM 943 C C . ARG A 1 124 ? 6.912 18.345 -3.163 1.00 60.03 124 ARG A C 1
ATOM 945 O O . ARG A 1 124 ? 7.960 17.728 -3.194 1.00 60.03 124 ARG A O 1
ATOM 952 N N . ALA A 1 125 ? 6.837 19.620 -2.817 1.00 60.06 125 ALA A N 1
ATOM 953 C CA . ALA A 1 125 ? 7.808 20.215 -1.916 1.00 60.06 125 ALA A CA 1
ATOM 954 C C . ALA A 1 125 ? 7.244 20.006 -0.507 1.00 60.06 125 ALA A C 1
ATOM 956 O O . ALA A 1 125 ? 6.085 20.353 -0.276 1.00 60.06 125 ALA A O 1
ATOM 957 N N . VAL A 1 126 ? 7.994 19.395 0.412 1.00 58.25 126 VAL A N 1
ATOM 958 C CA . VAL A 1 126 ? 7.625 19.466 1.830 1.00 58.25 126 VAL A CA 1
ATOM 959 C C . VAL A 1 126 ? 8.179 20.798 2.336 1.00 58.25 126 VAL A C 1
ATOM 961 O O . VAL A 1 126 ? 9.397 20.986 2.272 1.00 58.25 126 VAL A O 1
ATOM 964 N N . PRO A 1 127 ? 7.330 21.739 2.786 1.00 57.53 127 PRO A N 1
ATOM 965 C CA . PRO A 1 127 ? 7.801 23.013 3.312 1.00 57.53 127 PRO A CA 1
ATOM 966 C C . PRO A 1 127 ? 8.810 22.782 4.439 1.00 57.53 127 PRO A C 1
ATOM 968 O O . PRO A 1 127 ? 8.587 21.944 5.310 1.00 57.53 127 PRO A O 1
ATOM 971 N N . GLY A 1 128 ? 9.931 23.500 4.407 1.00 62.88 128 GLY A N 1
ATOM 972 C CA . GLY A 1 128 ? 10.972 23.394 5.431 1.00 62.88 128 GLY A CA 1
ATOM 973 C C . GLY A 1 128 ? 11.945 22.219 5.277 1.00 62.88 128 GLY A C 1
ATOM 974 O O . GLY A 1 128 ? 12.936 22.193 6.003 1.00 62.88 128 GLY A O 1
ATOM 975 N N . ILE A 1 129 ? 11.740 21.287 4.332 1.00 64.44 129 ILE A N 1
ATOM 976 C CA . ILE A 1 129 ? 12.783 20.314 3.969 1.00 64.44 129 ILE A CA 1
ATOM 977 C C . ILE A 1 129 ? 13.718 20.967 2.937 1.00 64.44 129 ILE A C 1
ATOM 979 O O . ILE A 1 129 ? 13.253 21.314 1.847 1.00 64.44 129 ILE A O 1
ATOM 983 N N . PRO A 1 130 ? 15.021 21.135 3.244 1.00 65.81 130 PRO A N 1
ATOM 984 C CA . PRO A 1 130 ? 15.981 21.696 2.301 1.00 65.81 130 PRO A CA 1
ATOM 985 C C . PRO A 1 130 ? 16.060 20.844 1.033 1.00 65.81 130 PRO A C 1
ATOM 987 O O . PRO A 1 130 ? 15.919 19.619 1.070 1.00 65.81 130 PRO A O 1
ATOM 990 N N . SER A 1 131 ? 16.319 21.481 -0.107 1.00 69.06 131 SER A N 1
ATOM 991 C CA . SER A 1 131 ? 16.559 20.731 -1.346 1.00 69.06 131 SER A CA 1
ATOM 992 C C . SER A 1 131 ? 17.778 19.806 -1.197 1.00 69.06 131 SER A C 1
ATOM 994 O O . SER A 1 131 ? 18.683 20.098 -0.419 1.00 69.06 131 SER A O 1
ATOM 996 N N . ALA A 1 132 ? 17.865 18.712 -1.963 1.00 65.88 132 ALA A N 1
ATOM 997 C CA . ALA A 1 132 ? 19.039 17.831 -1.904 1.00 65.88 132 ALA A CA 1
ATOM 998 C C . ALA A 1 132 ? 20.382 18.582 -2.115 1.00 65.88 132 ALA A C 1
ATOM 1000 O O . ALA A 1 132 ? 21.304 18.355 -1.329 1.00 65.88 132 ALA A O 1
ATOM 1001 N N . PRO A 1 133 ? 20.502 19.539 -3.065 1.00 73.06 133 PRO A N 1
ATOM 1002 C CA . PRO A 1 133 ? 21.694 20.386 -3.173 1.00 73.06 133 PRO A CA 1
ATOM 1003 C C . PRO A 1 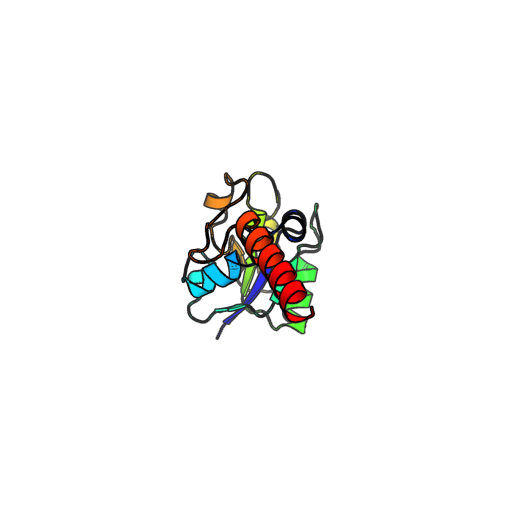133 ? 21.961 21.237 -1.925 1.00 73.06 133 PRO A C 1
ATOM 1005 O O . PRO A 1 133 ? 23.107 21.470 -1.557 1.00 73.06 133 PRO A O 1
ATOM 1008 N N . GLU A 1 134 ? 20.913 21.716 -1.262 1.00 73.25 134 GLU A N 1
ATOM 1009 C CA . GLU A 1 134 ? 21.029 22.503 -0.037 1.00 73.25 134 GLU A CA 1
ATOM 1010 C C . GLU A 1 134 ? 21.442 21.646 1.164 1.00 73.25 134 GLU A C 1
ATOM 1012 O O . GLU A 1 134 ? 22.301 22.070 1.932 1.00 73.25 134 GLU A O 1
ATOM 1017 N N . CYS A 1 135 ? 20.915 20.425 1.289 1.00 72.50 135 CYS A N 1
ATOM 1018 C CA . CYS A 1 135 ? 21.395 19.436 2.253 1.00 72.50 135 CYS A CA 1
ATOM 1019 C C . CYS A 1 135 ? 22.886 19.151 2.050 1.00 72.50 135 CYS A C 1
ATOM 1021 O O . CYS A 1 135 ? 23.644 19.197 3.014 1.00 72.50 135 CYS A O 1
ATOM 1023 N N . LEU A 1 136 ? 23.323 18.921 0.806 1.00 71.12 136 LEU A N 1
ATOM 1024 C CA . LEU A 1 136 ? 24.735 18.684 0.489 1.00 71.12 136 LEU A CA 1
ATOM 1025 C C . LEU A 1 136 ? 25.619 19.883 0.852 1.00 71.12 136 LEU A C 1
ATOM 1027 O O . LEU A 1 136 ? 26.668 19.691 1.457 1.00 71.12 136 LEU A O 1
ATOM 1031 N N . ARG A 1 137 ? 25.181 21.117 0.564 1.00 76.88 137 ARG A N 1
ATOM 1032 C CA . ARG A 1 137 ? 25.897 22.333 0.994 1.00 76.88 137 ARG A CA 1
ATOM 1033 C C . ARG A 1 137 ? 25.995 22.438 2.516 1.00 76.88 137 ARG A C 1
ATOM 1035 O O . ARG A 1 137 ? 27.069 22.705 3.042 1.00 76.88 137 ARG A O 1
ATOM 1042 N N . ARG A 1 138 ? 24.891 22.210 3.235 1.00 77.44 138 ARG A N 1
ATOM 1043 C CA . ARG A 1 138 ? 24.861 22.258 4.708 1.00 77.44 138 ARG A CA 1
ATOM 1044 C C . ARG A 1 138 ? 25.768 21.189 5.329 1.00 77.44 138 ARG A C 1
ATOM 1046 O O . 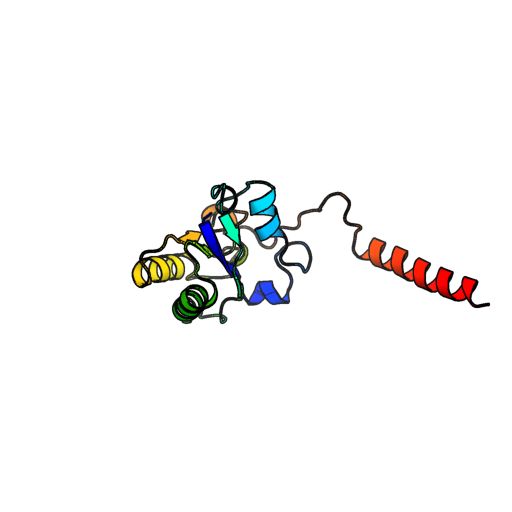ARG A 1 138 ? 26.487 21.490 6.276 1.00 77.44 138 ARG A O 1
ATOM 1053 N N . LEU A 1 139 ? 25.770 19.974 4.777 1.00 74.75 139 LEU A N 1
ATOM 1054 C CA . LEU A 1 139 ? 26.639 18.877 5.217 1.00 74.75 139 LEU A CA 1
ATOM 1055 C C . LEU A 1 139 ? 28.114 19.145 4.902 1.00 74.75 139 LEU A C 1
ATOM 1057 O O . LEU A 1 139 ? 28.949 18.929 5.770 1.00 74.75 139 LEU A O 1
ATOM 1061 N N . GLY A 1 140 ? 28.423 19.669 3.712 1.00 71.50 140 GLY A N 1
ATOM 1062 C CA . GLY A 1 140 ? 29.780 20.080 3.339 1.00 71.50 140 GLY A CA 1
ATOM 1063 C C . GLY A 1 140 ? 30.334 21.182 4.247 1.00 71.50 140 GLY A C 1
ATOM 1064 O O . GLY A 1 140 ? 31.501 21.145 4.628 1.00 71.50 140 GLY A O 1
ATOM 1065 N N . ASN A 1 141 ? 29.478 22.118 4.669 1.00 64.12 141 ASN A N 1
ATOM 1066 C CA . ASN A 1 141 ? 29.849 23.128 5.655 1.00 64.12 141 ASN A CA 1
ATOM 1067 C C . ASN A 1 141 ? 30.083 22.504 7.040 1.00 64.12 141 ASN A C 1
ATOM 1069 O O . ASN A 1 141 ? 31.034 22.877 7.712 1.00 64.12 141 ASN A O 1
ATOM 1073 N N . LEU A 1 142 ? 29.268 21.536 7.471 1.00 59.62 142 LEU A N 1
ATOM 1074 C CA . LEU A 1 142 ? 29.459 20.834 8.748 1.00 59.62 142 LEU A CA 1
ATOM 1075 C C . LEU A 1 142 ? 30.792 20.079 8.818 1.00 59.62 142 LEU A C 1
ATOM 1077 O O . LEU A 1 142 ? 31.465 20.146 9.845 1.00 59.62 142 LEU A O 1
ATOM 1081 N N . SER A 1 143 ? 31.203 19.401 7.743 1.00 60.06 143 SER A N 1
ATOM 1082 C CA . SER A 1 143 ? 32.516 18.746 7.681 1.00 60.06 143 SER A CA 1
ATOM 1083 C C . SER A 1 143 ? 33.670 19.754 7.679 1.00 60.06 143 SER A C 1
ATOM 1085 O O . SER A 1 143 ? 34.677 19.510 8.341 1.00 60.06 143 SER A O 1
ATOM 1087 N N . TYR A 1 144 ? 33.504 20.910 7.028 1.00 55.34 144 TYR A N 1
ATOM 1088 C CA . TYR A 1 144 ? 34.464 22.019 7.081 1.00 55.34 144 TYR A CA 1
ATOM 1089 C C . TYR A 1 144 ? 34.600 22.620 8.497 1.00 55.34 144 TYR A C 1
ATOM 1091 O O . TYR A 1 144 ? 35.709 22.802 9.004 1.00 55.34 144 TYR A O 1
ATOM 1099 N N . TRP A 1 145 ? 33.484 22.846 9.195 1.00 52.81 145 TRP A N 1
ATOM 1100 C CA . TRP A 1 145 ? 33.485 23.300 10.591 1.00 52.81 145 TRP A CA 1
ATOM 1101 C C . TRP A 1 145 ? 34.134 22.277 11.534 1.00 52.81 145 TRP A C 1
ATOM 1103 O O . TRP A 1 145 ? 34.912 22.654 12.407 1.00 52.81 145 TRP A O 1
ATOM 1113 N N . TYR A 1 146 ? 33.886 20.979 11.327 1.00 54.59 146 TYR A N 1
ATOM 1114 C CA . TYR A 1 146 ? 34.542 19.917 12.096 1.00 54.59 146 TYR A CA 1
ATOM 1115 C C . TYR A 1 146 ? 36.061 19.869 11.886 1.00 54.59 146 TYR A C 1
ATOM 1117 O O . TYR A 1 146 ? 36.777 19.523 12.825 1.00 54.59 146 TYR A O 1
ATOM 1125 N N . SER A 1 147 ? 36.561 20.211 10.692 1.00 57.44 147 SER A N 1
ATOM 1126 C CA . SER A 1 147 ? 38.007 20.311 10.450 1.00 57.44 147 SER A CA 1
ATOM 1127 C C . SER A 1 147 ? 38.646 21.529 11.118 1.00 57.44 147 SER A C 1
ATOM 1129 O O . SER A 1 147 ? 39.764 21.419 11.604 1.00 57.44 147 SER A O 1
ATOM 1131 N N . LEU A 1 148 ? 37.929 22.654 11.215 1.00 51.94 148 LEU A N 1
ATOM 1132 C CA . LEU A 1 148 ? 38.415 23.867 11.886 1.00 51.94 148 LEU A CA 1
ATOM 1133 C C . LEU A 1 148 ? 38.435 23.754 13.417 1.00 51.94 148 LEU A C 1
ATOM 1135 O O . LEU A 1 148 ? 39.248 24.402 14.054 1.00 51.94 148 LEU A O 1
ATOM 1139 N N . LEU A 1 149 ? 37.558 22.941 14.014 1.00 54.78 149 LEU A N 1
ATOM 1140 C CA . LEU A 1 149 ? 37.507 22.728 15.470 1.00 54.78 149 LEU A CA 1
ATOM 1141 C C . LEU A 1 149 ? 38.518 21.686 15.985 1.00 54.78 149 LEU A C 1
ATOM 1143 O O . LEU A 1 149 ? 38.590 21.452 17.190 1.00 54.78 149 LEU A O 1
ATOM 1147 N N . ARG A 1 150 ? 39.252 21.014 15.089 1.00 55.97 150 ARG A N 1
ATOM 1148 C CA . ARG A 1 150 ? 40.283 20.013 15.427 1.00 55.97 150 ARG A CA 1
ATOM 1149 C C . ARG A 1 150 ? 41.710 20.445 15.059 1.00 55.97 150 ARG A C 1
ATOM 1151 O O . ARG A 1 150 ? 42.620 19.638 15.241 1.00 55.97 150 ARG A O 1
ATOM 1158 N N . GLY A 1 151 ? 41.890 21.650 14.520 1.00 47.66 151 GLY A N 1
ATOM 1159 C CA . GLY A 1 151 ? 43.193 22.287 14.287 1.00 47.66 151 GLY A CA 1
ATOM 1160 C C . GLY A 1 151 ? 43.421 23.405 15.287 1.00 47.66 151 GLY A C 1
ATOM 1161 O O . GLY A 1 151 ? 44.604 23.660 15.588 1.00 47.66 151 GLY A O 1
#

Foldseek 3Di:
DAEEAEEEAPVCQCVPQFADNHPCLLVVCCVVLAAPQSVPVPYDHQYYYYQPHPVGPCVLVVLVVCCVPRVHQEYEYALNCQAAPRHPCSVVVQVVNCVVPVGHYAQHRRHHSVVRNHHNGDHDDDPPDDDPVVVVVVVVVVVVVVVVVVD

Sequence (151 aa):
MVRVGIIGCRHYWYRGCPGFHSHILCFQAQGEQKGPLGRLREGRIVSLRPCPGCPGDRMVELAADMLARDYVQVFALASCLFFAGHCPRGEQLGKKIEAAFGLPVLLGTYVAADKAAGLRSVRRAVPGIPSAPECLRRLGNLSYWYSLLRG

Radius of gyration: 18.22 Å; chains: 1; bounding box: 57×38×33 Å